Protein AF-A0A256HA65-F1 (afdb_monomer)

Nearest PDB structures (foldseek):
  5uxx-assembly1_A  TM=4.611E-01  e=2.204E-01  Bartonella quintana str. Toulouse
  1or7-assembly3_B  TM=5.344E-01  e=1.734E+00  Escherichia coli
  2lfw-assembly1_A  TM=3.732E-01  e=5.435E-01  Sphingomonas sp. Fr1
  5nr6-assembly1_A  TM=3.085E-01  e=5.796E-01  Dictyostelium discoideum
  2rn7-assembly1_A  TM=3.026E-01  e=1.850E+00  Shigella flexneri

Foldseek 3Di:
DDDDDDDDPDCPVVVVVVCVVCVVVVDDDDDDDPPPPPPLDDPVLVVLVVLCVVCQVVPVQRQDFLVRSCVVVVHDSVVSVVSPVVSVVSVVVVCCVPDDHPPPDDDDDDDDDDDDDDDPDDPDPDDDDRDHPDDPPPPDDDDDD

Sequence (145 aa):
DGRATLAVVDDRERLSAFGRRLAAAGATVESTGDDEPTPVLTETQRDLVRAAVEAGYYDTPRECTLTELAADRDIAKSTCSETLHRAEGQVLRRFVEKGPPFDADGPGSGSALRGPGSSIDGLDDGGDGDAARGSERTGVPVTDP

Structure (mmCIF, N/CA/C/O backbone):
data_AF-A0A256HA65-F1
#
_entry.id   AF-A0A256HA65-F1
#
loop_
_atom_site.group_PDB
_atom_site.id
_atom_site.type_symbol
_atom_site.label_atom_id
_atom_site.label_alt_id
_atom_site.label_comp_id
_atom_site.label_asym_id
_atom_site.label_entity_id
_atom_site.label_seq_id
_atom_site.pdbx_PDB_ins_code
_atom_site.Cartn_x
_atom_site.Cartn_y
_atom_site.Cartn_z
_atom_site.occupancy
_atom_site.B_iso_or_equiv
_atom_site.auth_seq_id
_atom_site.auth_comp_id
_atom_site.auth_asym_id
_atom_site.auth_atom_id
_atom_site.pdbx_PDB_model_num
ATOM 1 N N . ASP A 1 1 ? 30.097 -3.868 -36.374 1.00 52.91 1 ASP A N 1
ATOM 2 C CA . ASP A 1 1 ? 29.615 -3.919 -34.979 1.00 52.91 1 ASP A CA 1
ATOM 3 C C . ASP A 1 1 ? 29.185 -2.539 -34.517 1.00 52.91 1 ASP A C 1
ATOM 5 O O . ASP A 1 1 ? 30.010 -1.724 -34.124 1.00 52.91 1 ASP A O 1
ATOM 9 N N . GLY A 1 2 ? 27.900 -2.223 -34.691 1.00 78.06 2 GLY A N 1
ATOM 10 C CA . GLY A 1 2 ? 27.344 -0.913 -34.352 1.00 78.06 2 GLY A CA 1
ATOM 11 C C . GLY A 1 2 ? 26.686 -0.958 -32.981 1.00 78.06 2 GLY A C 1
ATOM 12 O O . GLY A 1 2 ? 25.657 -1.606 -32.825 1.00 78.06 2 GLY A O 1
ATOM 13 N N . ARG A 1 3 ? 27.269 -0.273 -31.996 1.00 74.12 3 ARG A N 1
ATOM 14 C CA . ARG A 1 3 ? 26.639 -0.027 -30.694 1.00 74.12 3 ARG A CA 1
ATOM 15 C C . A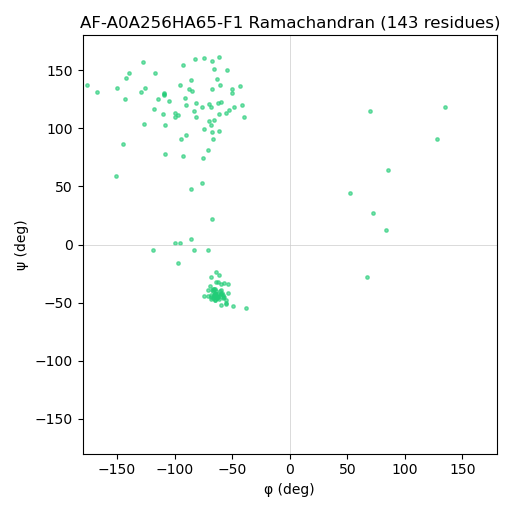RG A 1 3 ? 26.272 1.451 -30.621 1.00 74.12 3 ARG A C 1
ATOM 17 O O . ARG A 1 3 ? 27.120 2.302 -30.874 1.00 74.12 3 ARG A O 1
ATOM 24 N N . ALA A 1 4 ? 25.022 1.744 -30.282 1.00 72.81 4 ALA A N 1
ATOM 25 C CA . ALA A 1 4 ? 24.544 3.097 -30.035 1.00 72.81 4 ALA A CA 1
ATOM 26 C C . ALA A 1 4 ? 23.900 3.150 -28.647 1.00 72.81 4 ALA A C 1
ATOM 28 O O . ALA A 1 4 ? 23.120 2.266 -28.298 1.00 72.81 4 ALA A O 1
ATOM 29 N N . THR A 1 5 ? 24.231 4.181 -27.872 1.00 72.00 5 THR A N 1
ATOM 30 C CA . THR A 1 5 ? 23.637 4.449 -26.558 1.00 72.00 5 THR A CA 1
ATOM 31 C C . THR A 1 5 ? 22.742 5.673 -26.686 1.00 72.00 5 THR A C 1
ATOM 33 O O . THR A 1 5 ? 23.176 6.696 -27.214 1.00 72.00 5 THR A O 1
ATOM 36 N N . LEU A 1 6 ? 21.500 5.575 -26.218 1.00 69.69 6 LEU A N 1
ATOM 37 C CA . LEU A 1 6 ? 20.531 6.667 -26.243 1.00 69.69 6 LEU A CA 1
ATOM 38 C C . LEU A 1 6 ? 19.929 6.831 -24.847 1.00 69.69 6 LEU A C 1
ATOM 40 O O . LEU A 1 6 ? 19.477 5.851 -24.262 1.00 69.69 6 LEU A O 1
ATOM 44 N N . ALA A 1 7 ? 19.894 8.062 -24.340 1.00 66.94 7 ALA A N 1
ATOM 45 C CA . ALA A 1 7 ? 19.125 8.406 -23.151 1.00 66.94 7 ALA A CA 1
ATOM 46 C C . ALA A 1 7 ? 17.718 8.834 -23.585 1.00 66.94 7 ALA A C 1
ATOM 48 O O . ALA A 1 7 ? 17.570 9.779 -24.363 1.00 66.94 7 ALA A O 1
ATOM 49 N N . VAL A 1 8 ? 16.693 8.129 -23.109 1.00 65.38 8 VAL A N 1
ATOM 50 C CA . VAL A 1 8 ? 15.288 8.490 -23.324 1.00 65.38 8 VAL A CA 1
ATOM 51 C C . VAL A 1 8 ? 14.692 8.850 -21.975 1.00 65.38 8 VAL A C 1
ATOM 53 O O . VAL A 1 8 ? 14.775 8.062 -21.041 1.00 65.38 8 VAL A O 1
ATOM 56 N N . VAL A 1 9 ? 14.115 10.045 -21.878 1.00 65.50 9 VAL A N 1
ATOM 57 C CA . VAL A 1 9 ? 13.444 10.524 -20.669 1.00 65.50 9 VAL A CA 1
ATOM 58 C C . VAL A 1 9 ? 11.943 10.560 -20.944 1.00 65.50 9 VAL A C 1
ATOM 60 O O . VAL A 1 9 ? 11.510 11.084 -21.969 1.00 65.50 9 VAL A O 1
ATOM 63 N N . ASP A 1 10 ? 11.184 9.967 -20.025 1.00 59.50 10 ASP A N 1
ATOM 64 C CA . ASP A 1 10 ? 9.719 9.989 -19.878 1.00 59.50 10 ASP A CA 1
ATOM 65 C C . ASP A 1 10 ? 8.838 9.304 -20.932 1.00 59.50 10 ASP A C 1
ATOM 67 O O . ASP A 1 10 ? 7.756 8.820 -20.605 1.00 59.50 10 ASP A O 1
ATOM 71 N N . ASP A 1 11 ? 9.262 9.187 -22.186 1.00 77.44 11 ASP A N 1
ATOM 72 C CA . ASP A 1 11 ? 8.356 8.677 -23.219 1.00 77.44 11 ASP A CA 1
ATOM 73 C C . ASP A 1 11 ? 8.472 7.155 -23.412 1.00 77.44 11 ASP A C 1
ATOM 75 O O . ASP A 1 11 ? 9.083 6.652 -24.363 1.00 77.44 11 ASP A O 1
ATOM 79 N N . ARG A 1 12 ? 7.883 6.399 -22.475 1.00 73.00 12 ARG A N 1
ATOM 80 C CA . ARG A 1 12 ? 7.873 4.923 -22.495 1.00 73.00 12 ARG A CA 1
ATOM 81 C C . ARG A 1 12 ? 7.202 4.360 -23.749 1.00 73.00 12 ARG A C 1
ATOM 83 O O . ARG A 1 12 ? 7.619 3.310 -24.251 1.00 73.00 12 ARG A O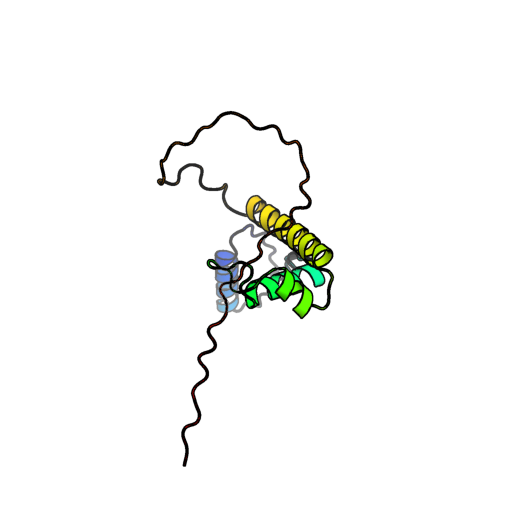 1
ATOM 90 N N . GLU A 1 13 ? 6.184 5.037 -24.273 1.00 75.25 13 GLU A N 1
ATOM 91 C CA . GLU A 1 13 ? 5.491 4.612 -25.488 1.00 75.25 13 GLU A CA 1
ATOM 92 C C . GLU A 1 13 ? 6.384 4.798 -26.718 1.00 75.25 13 GLU A C 1
ATOM 94 O O . GLU A 1 13 ? 6.535 3.874 -27.525 1.00 75.25 13 GLU A O 1
ATOM 99 N N . ARG A 1 14 ? 7.070 5.940 -26.815 1.00 79.06 14 ARG A N 1
ATOM 100 C CA . ARG A 1 14 ? 8.015 6.244 -27.894 1.00 79.06 14 ARG A CA 1
ATOM 101 C C . ARG A 1 14 ? 9.276 5.393 -27.815 1.00 79.06 14 ARG A C 1
ATOM 103 O O . ARG A 1 14 ? 9.745 4.943 -28.860 1.00 79.06 14 ARG A O 1
ATOM 110 N N . LEU A 1 15 ? 9.770 5.079 -26.615 1.00 82.88 15 LEU A N 1
ATOM 111 C CA . LEU A 1 15 ? 10.847 4.104 -26.409 1.00 82.88 15 LEU A CA 1
ATOM 112 C C . LEU A 1 15 ? 10.425 2.706 -26.882 1.00 82.88 15 LEU A C 1
ATOM 114 O O . LEU A 1 15 ? 11.162 2.049 -27.616 1.00 82.88 15 LEU A O 1
ATOM 118 N N . SER A 1 16 ? 9.211 2.275 -26.534 1.00 82.25 16 SER A N 1
ATOM 119 C CA . SER A 1 16 ? 8.672 0.979 -26.964 1.00 82.25 16 SER A CA 1
ATOM 120 C C . SER A 1 16 ? 8.473 0.918 -28.482 1.00 82.25 16 SER A C 1
ATOM 122 O O . SER A 1 16 ? 8.810 -0.078 -29.123 1.00 82.25 16 SER A O 1
ATOM 124 N N . ALA A 1 17 ? 7.952 1.988 -29.087 1.00 85.00 17 ALA A N 1
ATOM 125 C CA . ALA A 1 17 ? 7.795 2.100 -30.534 1.00 85.00 17 ALA A CA 1
ATOM 126 C C . ALA A 1 17 ? 9.150 2.101 -31.258 1.00 85.00 17 ALA A C 1
ATOM 128 O O . ALA A 1 17 ? 9.301 1.449 -32.293 1.00 85.00 17 ALA A O 1
ATOM 129 N N . PHE A 1 18 ? 10.147 2.783 -30.694 1.00 84.88 18 PHE A N 1
ATOM 130 C CA . PHE A 1 18 ? 11.512 2.792 -31.204 1.00 84.88 18 PHE A CA 1
ATOM 131 C C . PHE A 1 18 ? 12.152 1.399 -31.141 1.00 84.88 18 PHE A C 1
ATOM 133 O O . PHE A 1 18 ? 12.673 0.930 -32.153 1.00 84.88 18 PHE A O 1
ATOM 140 N N . GLY A 1 19 ? 12.021 0.690 -30.014 1.00 85.69 19 GLY A N 1
ATOM 141 C CA . GLY A 1 19 ? 12.486 -0.693 -29.869 1.00 85.69 19 GLY A CA 1
ATOM 142 C C . GLY A 1 19 ? 11.861 -1.637 -30.901 1.00 85.69 19 GLY A C 1
ATOM 143 O O . GLY A 1 19 ? 12.575 -2.381 -31.572 1.00 85.69 19 GLY A O 1
ATOM 144 N N . ARG A 1 20 ? 10.540 -1.542 -31.125 1.00 88.19 20 ARG A N 1
ATOM 145 C CA . ARG A 1 20 ? 9.850 -2.315 -32.178 1.00 88.19 20 ARG A CA 1
ATOM 146 C C . ARG A 1 20 ? 10.388 -2.009 -33.576 1.00 88.19 20 ARG A C 1
ATOM 148 O O . ARG A 1 20 ? 10.543 -2.920 -34.385 1.00 88.19 20 ARG A O 1
ATOM 155 N N . ARG A 1 21 ? 10.690 -0.740 -33.866 1.00 91.62 21 ARG A N 1
ATOM 156 C CA . ARG A 1 21 ? 11.237 -0.323 -35.164 1.00 91.62 21 ARG A CA 1
ATOM 157 C C . ARG A 1 21 ? 12.651 -0.857 -35.394 1.00 91.62 21 ARG A C 1
ATOM 159 O O . ARG A 1 21 ? 12.960 -1.263 -36.510 1.00 91.62 21 ARG A O 1
ATOM 166 N N . LEU A 1 22 ? 13.487 -0.880 -34.357 1.00 89.12 22 LEU A N 1
ATOM 167 C CA . LEU A 1 22 ? 14.827 -1.466 -34.418 1.00 89.12 22 LEU A CA 1
ATOM 168 C C . LEU A 1 22 ? 14.771 -2.983 -34.635 1.00 89.12 22 LEU A C 1
ATOM 170 O O . LEU A 1 22 ? 15.463 -3.493 -35.515 1.00 89.12 22 LEU A O 1
ATOM 174 N N . ALA A 1 23 ? 13.889 -3.682 -33.918 1.00 86.12 23 ALA A N 1
ATOM 175 C CA . ALA A 1 23 ? 13.668 -5.113 -34.120 1.00 86.12 23 ALA A CA 1
ATOM 176 C C . ALA A 1 23 ? 13.209 -5.427 -35.556 1.00 86.12 23 ALA A C 1
ATOM 178 O O . ALA A 1 23 ? 13.739 -6.333 -36.195 1.00 86.12 23 ALA A O 1
ATOM 179 N N . ALA A 1 24 ? 12.291 -4.625 -36.108 1.00 89.31 24 ALA A N 1
ATOM 180 C CA . ALA A 1 24 ? 11.836 -4.760 -37.494 1.00 89.31 24 ALA A CA 1
ATOM 181 C C . ALA A 1 24 ? 12.947 -4.510 -38.535 1.00 89.31 24 ALA A C 1
ATOM 183 O O . ALA A 1 24 ? 12.864 -5.016 -39.651 1.00 89.31 24 ALA A O 1
ATOM 184 N N . ALA A 1 25 ? 13.992 -3.760 -38.178 1.00 90.88 25 ALA A N 1
ATOM 185 C CA . ALA A 1 25 ? 15.170 -3.534 -39.015 1.00 90.88 25 ALA A CA 1
ATOM 186 C C . ALA A 1 25 ? 16.244 -4.634 -38.872 1.00 90.88 25 ALA A C 1
ATOM 188 O O . ALA A 1 25 ? 17.324 -4.508 -39.447 1.00 90.88 25 ALA A O 1
ATOM 189 N N . GLY A 1 26 ? 15.969 -5.702 -38.114 1.00 88.12 26 GLY A N 1
ATOM 190 C CA . GLY A 1 26 ? 16.896 -6.815 -37.893 1.00 88.12 26 GLY A CA 1
ATOM 191 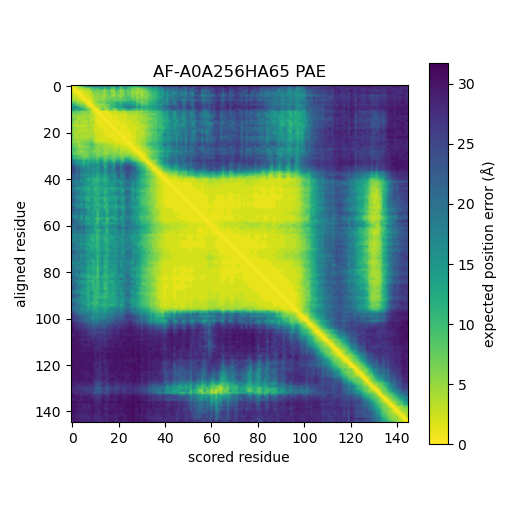C C . GLY A 1 26 ? 17.922 -6.570 -36.785 1.00 88.12 26 GLY A C 1
ATOM 192 O O . GLY A 1 26 ? 18.885 -7.326 -36.678 1.00 88.12 26 GLY A O 1
ATOM 193 N N . ALA A 1 27 ? 17.742 -5.530 -35.964 1.00 86.12 27 ALA A N 1
ATOM 194 C CA . ALA A 1 27 ? 18.594 -5.287 -34.808 1.00 86.12 27 ALA A CA 1
ATOM 195 C C . ALA A 1 27 ? 18.079 -6.045 -33.576 1.00 86.12 27 ALA A C 1
ATOM 197 O O . ALA A 1 27 ? 16.897 -5.976 -33.237 1.00 86.12 27 ALA A O 1
ATOM 198 N N . THR A 1 28 ? 18.978 -6.717 -32.859 1.00 78.19 28 THR A N 1
ATOM 199 C CA . THR A 1 28 ? 18.686 -7.244 -31.521 1.00 78.19 28 THR A CA 1
ATOM 200 C C . THR A 1 28 ? 18.714 -6.087 -30.531 1.00 78.19 28 THR A C 1
ATOM 202 O O . THR A 1 28 ? 19.739 -5.423 -30.378 1.00 78.19 28 THR A O 1
ATOM 205 N N . VAL A 1 29 ? 17.584 -5.827 -29.875 1.00 75.19 29 VAL A N 1
ATOM 206 C CA . VAL A 1 29 ? 17.466 -4.774 -28.864 1.00 75.19 29 VAL A CA 1
ATOM 207 C C . VAL A 1 29 ? 17.569 -5.415 -27.489 1.00 75.19 29 VAL A C 1
ATOM 209 O O . VAL A 1 29 ? 16.685 -6.162 -27.083 1.00 75.19 29 VAL A O 1
ATOM 212 N N . GLU A 1 30 ? 18.643 -5.102 -26.776 1.00 69.75 30 GLU A N 1
ATOM 213 C CA . GLU A 1 30 ? 18.783 -5.396 -25.354 1.00 69.75 30 GLU A CA 1
ATOM 214 C C . GLU A 1 30 ? 18.588 -4.086 -24.589 1.00 69.75 30 GLU A C 1
ATOM 216 O O . GLU A 1 30 ? 19.248 -3.085 -24.875 1.00 69.75 30 GLU A O 1
ATOM 221 N N . SER A 1 31 ? 17.634 -4.067 -23.661 1.00 66.19 31 SER A N 1
ATOM 222 C CA . SER A 1 31 ? 17.396 -2.914 -22.797 1.00 66.19 31 SER A CA 1
ATOM 223 C C . SER A 1 31 ? 18.055 -3.178 -21.453 1.00 66.19 31 SER A C 1
ATOM 225 O O . SER A 1 31 ? 17.610 -4.033 -20.695 1.00 66.19 31 SER A O 1
ATOM 227 N N . THR A 1 32 ? 19.129 -2.448 -21.177 1.00 64.38 32 THR A N 1
ATOM 228 C CA . THR A 1 32 ? 19.768 -2.373 -19.859 1.00 64.38 32 THR A CA 1
ATOM 229 C C . THR A 1 32 ? 19.461 -0.985 -19.310 1.00 64.38 32 THR A C 1
ATOM 231 O O . THR A 1 32 ? 20.244 -0.052 -19.457 1.00 64.38 32 THR A O 1
ATOM 234 N N . GLY A 1 33 ? 18.239 -0.799 -18.817 1.00 56.09 33 GLY A N 1
ATOM 235 C CA . GLY A 1 33 ? 17.885 0.393 -18.056 1.00 56.09 33 GLY A CA 1
ATOM 236 C C . GLY A 1 33 ? 18.027 0.093 -16.571 1.00 56.09 33 GLY A C 1
ATOM 237 O O . GLY A 1 33 ? 17.538 -0.943 -16.129 1.00 56.09 33 GLY A O 1
ATOM 238 N N . ASP A 1 34 ? 18.595 1.022 -15.803 1.00 50.97 34 ASP A N 1
ATOM 239 C CA . ASP A 1 34 ? 18.504 1.058 -14.330 1.00 50.97 34 ASP A CA 1
ATOM 240 C C . ASP A 1 34 ? 17.066 1.368 -13.840 1.00 50.97 34 ASP A C 1
ATOM 242 O O . ASP A 1 34 ? 16.848 1.834 -12.725 1.00 50.97 34 ASP A O 1
ATOM 246 N N . ASP A 1 35 ? 16.061 1.112 -14.678 1.00 54.91 35 ASP A N 1
ATOM 247 C CA . ASP A 1 35 ? 14.639 1.170 -14.357 1.00 54.91 35 ASP A CA 1
ATOM 248 C C . ASP A 1 35 ? 14.188 -0.172 -13.759 1.00 54.91 35 ASP A C 1
ATOM 250 O O . ASP A 1 35 ? 13.156 -0.726 -14.138 1.00 54.91 35 ASP A O 1
ATOM 254 N N . GLU A 1 36 ? 14.922 -0.713 -12.783 1.00 50.72 36 GLU A N 1
ATOM 255 C CA . GLU A 1 36 ? 14.175 -1.314 -11.683 1.00 50.72 36 GLU A CA 1
ATOM 256 C C . GLU A 1 36 ? 13.650 -0.121 -10.893 1.00 50.72 36 GLU A C 1
ATOM 258 O O . GLU A 1 36 ? 14.429 0.507 -10.169 1.00 50.72 36 GLU A O 1
ATOM 263 N N . PRO A 1 37 ? 12.373 0.287 -11.063 1.00 58.62 37 PRO A N 1
ATOM 264 C CA . PRO A 1 37 ? 11.834 1.335 -10.227 1.00 58.62 37 PRO A CA 1
ATOM 265 C C . PRO A 1 37 ? 12.040 0.862 -8.799 1.00 58.62 37 PRO A C 1
ATOM 267 O O . PRO A 1 37 ? 11.459 -0.148 -8.395 1.00 58.62 37 PRO A O 1
ATOM 270 N N . THR A 1 38 ? 12.901 1.568 -8.064 1.00 64.88 38 THR A N 1
ATOM 271 C CA . THR A 1 38 ? 13.122 1.297 -6.650 1.00 64.88 38 THR A CA 1
ATOM 272 C C . THR A 1 38 ? 11.737 1.193 -6.027 1.00 64.88 38 THR A C 1
ATOM 274 O O . THR A 1 38 ? 10.929 2.120 -6.192 1.00 64.88 38 THR A O 1
ATOM 277 N N . PRO A 1 39 ? 11.391 0.028 -5.458 1.00 71.44 39 PRO A N 1
ATOM 278 C CA . PRO A 1 39 ? 10.014 -0.247 -5.113 1.00 71.44 39 PRO A CA 1
ATOM 279 C C . PRO A 1 39 ? 9.543 0.819 -4.129 1.00 71.44 39 PRO A C 1
ATOM 281 O O . PRO A 1 39 ? 10.150 1.011 -3.081 1.00 71.44 39 PRO A O 1
ATOM 284 N N . VAL A 1 40 ? 8.473 1.533 -4.501 1.00 84.31 40 VAL A N 1
ATOM 285 C CA . VAL A 1 40 ? 7.938 2.665 -3.721 1.00 84.31 40 VAL A CA 1
ATOM 286 C C . VAL A 1 40 ? 7.584 2.230 -2.302 1.00 84.31 40 VAL A C 1
ATOM 288 O O . VAL A 1 40 ? 7.740 3.012 -1.376 1.00 84.31 40 VAL A O 1
ATOM 291 N N . LEU A 1 41 ? 7.138 0.979 -2.167 1.00 91.44 41 LEU A N 1
ATOM 292 C CA . LEU A 1 41 ? 6.739 0.333 -0.926 1.00 91.44 41 LEU A CA 1
ATOM 293 C C . LEU A 1 41 ? 7.640 -0.860 -0.624 1.00 91.44 41 LEU A C 1
ATOM 295 O O . LEU A 1 41 ? 8.019 -1.601 -1.544 1.00 91.44 41 LEU A O 1
ATOM 299 N N . THR A 1 42 ? 7.868 -1.110 0.667 1.00 93.12 42 THR A N 1
ATOM 300 C CA . THR A 1 42 ? 8.406 -2.397 1.127 1.00 93.12 42 THR A CA 1
ATOM 301 C C . THR A 1 42 ? 7.451 -3.537 0.767 1.00 93.12 42 THR A C 1
ATOM 303 O O . THR A 1 42 ? 6.272 -3.312 0.484 1.00 93.12 42 THR A O 1
ATOM 306 N N . GLU A 1 43 ? 7.946 -4.775 0.769 1.00 91.25 43 GLU A N 1
ATOM 307 C CA . GLU A 1 43 ? 7.121 -5.961 0.500 1.00 91.25 43 GLU A CA 1
ATOM 308 C C . GLU A 1 43 ? 5.917 -6.035 1.449 1.00 91.25 43 GLU A C 1
ATOM 310 O O . GLU A 1 43 ? 4.780 -6.050 0.992 1.00 91.25 43 GLU A O 1
ATOM 315 N N . THR A 1 44 ? 6.148 -5.897 2.757 1.00 90.88 44 THR A N 1
ATOM 316 C CA . THR A 1 44 ? 5.086 -5.894 3.774 1.00 90.88 44 THR A CA 1
ATOM 317 C C . THR A 1 44 ? 4.042 -4.797 3.550 1.00 90.88 44 THR A C 1
ATOM 319 O O . THR A 1 44 ? 2.845 -5.044 3.667 1.00 90.88 44 THR A O 1
ATOM 322 N N . GLN A 1 45 ? 4.472 -3.577 3.212 1.00 95.38 45 GLN A N 1
ATOM 323 C CA . GLN A 1 45 ? 3.555 -2.469 2.926 1.00 95.38 45 GLN A CA 1
ATOM 324 C C . GLN A 1 45 ? 2.735 -2.729 1.664 1.00 95.38 45 GLN A C 1
ATOM 326 O O . GLN A 1 45 ? 1.532 -2.483 1.646 1.00 95.38 45 GLN A O 1
ATOM 331 N N . ARG A 1 46 ? 3.377 -3.237 0.608 1.00 95.25 46 ARG A N 1
ATOM 332 C CA . ARG A 1 46 ? 2.714 -3.578 -0.651 1.00 95.25 46 ARG A CA 1
ATOM 333 C C . ARG A 1 46 ? 1.672 -4.667 -0.447 1.00 95.25 46 ARG A C 1
ATOM 335 O O . ARG A 1 46 ? 0.568 -4.536 -0.965 1.00 95.25 46 ARG A O 1
ATOM 342 N N . ASP A 1 47 ? 2.015 -5.707 0.300 1.00 95.75 47 ASP A N 1
ATOM 343 C CA . ASP A 1 47 ? 1.115 -6.824 0.564 1.00 95.75 47 ASP A CA 1
ATOM 344 C C . ASP A 1 47 ? -0.093 -6.385 1.392 1.00 95.75 47 ASP A C 1
ATOM 346 O O . ASP A 1 47 ? -1.213 -6.815 1.110 1.00 95.75 47 ASP A O 1
ATOM 350 N N . LEU A 1 48 ? 0.103 -5.481 2.359 1.00 96.94 48 LEU A N 1
ATOM 351 C CA . LEU A 1 48 ? -0.995 -4.915 3.141 1.00 96.94 48 LEU A CA 1
ATOM 352 C C . LEU A 1 48 ? -1.867 -3.948 2.327 1.00 96.94 48 LEU A C 1
ATOM 354 O O . LEU A 1 48 ? -3.086 -3.982 2.441 1.00 96.94 48 LEU A O 1
ATOM 358 N N . VAL A 1 49 ? -1.288 -3.112 1.464 1.00 97.06 49 VAL A N 1
ATOM 359 C CA . VAL A 1 49 ? -2.084 -2.256 0.566 1.00 97.06 49 VAL A CA 1
ATOM 360 C C . VAL A 1 49 ? -2.879 -3.106 -0.423 1.00 97.06 49 VAL A C 1
ATOM 362 O O . VAL A 1 49 ? -4.060 -2.848 -0.639 1.00 97.06 49 VAL A O 1
ATOM 365 N N . ARG A 1 50 ? -2.268 -4.153 -0.992 1.00 97.06 50 ARG A N 1
ATOM 366 C CA . ARG A 1 50 ? -2.966 -5.107 -1.864 1.00 97.06 50 ARG A CA 1
ATOM 367 C C . ARG A 1 50 ? -4.141 -5.751 -1.131 1.00 97.06 50 ARG A C 1
ATOM 369 O O . ARG A 1 50 ? -5.235 -5.767 -1.676 1.00 97.06 50 ARG A O 1
ATOM 376 N N . ALA A 1 51 ? -3.921 -6.198 0.105 1.00 97.50 51 ALA A N 1
ATOM 377 C CA . ALA A 1 51 ? -4.969 -6.710 0.985 1.00 97.50 51 ALA A CA 1
ATOM 378 C C . ALA A 1 51 ? -6.175 -5.783 1.070 1.00 97.50 51 ALA A C 1
ATOM 380 O O . ALA A 1 51 ? -7.310 -6.201 0.881 1.00 97.50 51 ALA A O 1
ATOM 381 N N . ALA A 1 52 ? -5.890 -4.524 1.392 1.00 97.00 52 ALA A N 1
ATOM 382 C CA . ALA A 1 52 ? -6.883 -3.508 1.654 1.00 97.00 52 ALA A CA 1
ATOM 383 C C . ALA A 1 52 ? -7.694 -3.214 0.389 1.00 97.00 52 ALA A C 1
ATOM 385 O O . ALA A 1 52 ? -8.913 -3.107 0.454 1.00 97.00 52 ALA A O 1
ATOM 386 N N . VAL A 1 53 ? -7.033 -3.138 -0.769 1.00 97.38 53 VAL A N 1
ATOM 387 C CA . VAL A 1 53 ? -7.703 -2.975 -2.065 1.00 97.38 53 VAL A CA 1
ATOM 388 C C . VAL A 1 53 ? -8.567 -4.192 -2.399 1.00 97.38 53 VAL A C 1
ATOM 390 O O . VAL A 1 53 ? -9.724 -4.024 -2.755 1.00 97.38 53 VAL A O 1
ATOM 393 N N . GLU A 1 54 ? -8.041 -5.410 -2.262 1.00 96.88 54 GLU A N 1
ATOM 394 C CA . GLU A 1 54 ? -8.780 -6.647 -2.565 1.00 96.88 54 GLU A CA 1
ATOM 395 C C . GLU A 1 54 ? -9.991 -6.859 -1.648 1.00 96.88 54 GLU A C 1
ATOM 397 O O . GLU A 1 54 ? -10.995 -7.414 -2.084 1.00 96.88 54 GLU A O 1
ATOM 402 N N . ALA A 1 55 ? -9.904 -6.411 -0.395 1.00 96.19 55 ALA A N 1
ATOM 403 C CA . ALA A 1 55 ? -11.002 -6.453 0.564 1.00 96.19 55 ALA A CA 1
ATOM 404 C C . ALA A 1 55 ? -11.983 -5.271 0.423 1.00 96.19 55 ALA A C 1
ATOM 406 O O . ALA A 1 55 ? -12.969 -5.215 1.149 1.00 96.19 55 ALA A O 1
ATOM 407 N N . GLY A 1 56 ? -11.706 -4.299 -0.451 1.00 96.75 56 GLY A N 1
ATOM 408 C CA . GLY A 1 56 ? -12.553 -3.120 -0.640 1.00 96.75 56 GLY A CA 1
ATOM 409 C C . GLY A 1 56 ? -12.512 -2.107 0.511 1.00 96.75 56 GLY A C 1
ATOM 410 O O . GLY A 1 56 ? -13.461 -1.353 0.736 1.00 96.75 56 GLY A O 1
ATOM 411 N N . TYR A 1 57 ? -11.401 -2.047 1.253 1.00 96.56 57 TYR A N 1
ATOM 412 C CA . TYR A 1 57 ? -11.163 -1.044 2.304 1.00 96.56 57 TYR A CA 1
ATOM 413 C C . TYR A 1 57 ? -11.130 0.394 1.754 1.00 96.56 57 TYR A C 1
ATOM 415 O O . TYR A 1 57 ? -11.545 1.340 2.426 1.00 96.56 57 TYR A O 1
ATOM 423 N N . TYR A 1 58 ? -10.652 0.565 0.519 1.00 95.75 58 TYR A N 1
ATOM 424 C CA . TYR A 1 58 ? -10.584 1.863 -0.164 1.00 95.75 58 TYR A CA 1
ATOM 425 C C . TYR A 1 58 ? -11.786 2.147 -1.072 1.00 95.75 58 TYR A C 1
ATOM 427 O O . TYR A 1 58 ? -11.832 3.202 -1.710 1.00 95.75 58 TYR A O 1
ATOM 435 N N . ASP A 1 59 ? -12.759 1.239 -1.130 1.00 95.12 59 ASP A N 1
ATOM 436 C CA . ASP A 1 59 ? -13.916 1.394 -2.000 1.00 95.12 59 ASP A CA 1
ATOM 437 C C . ASP A 1 59 ? -14.895 2.439 -1.462 1.00 95.12 59 ASP A C 1
ATOM 439 O O . ASP A 1 59 ? -14.894 2.831 -0.290 1.00 95.12 59 ASP A O 1
ATOM 443 N N . THR A 1 60 ? -15.745 2.940 -2.357 1.00 94.69 60 THR A N 1
ATOM 444 C CA . THR A 1 60 ? -16.838 3.847 -2.007 1.00 94.69 60 THR A CA 1
ATOM 445 C C . THR A 1 60 ? -18.141 3.277 -2.556 1.00 94.69 60 THR A C 1
ATOM 447 O O . THR A 1 60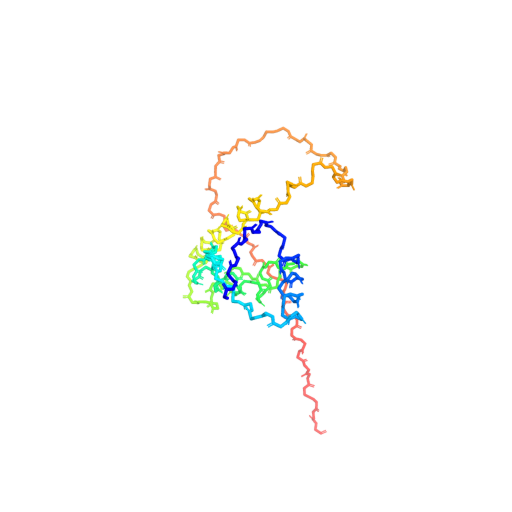 ? -18.403 3.405 -3.754 1.00 94.69 60 THR A O 1
ATOM 450 N N . PRO A 1 61 ? -18.993 2.676 -1.705 1.00 93.19 61 PRO A N 1
ATOM 451 C CA . PRO A 1 61 ? -18.835 2.467 -0.253 1.00 93.19 61 PRO A CA 1
ATOM 452 C C . PRO A 1 61 ? -17.711 1.489 0.125 1.00 93.19 61 PRO A C 1
ATOM 454 O O . PRO A 1 61 ? -17.378 0.629 -0.676 1.00 93.19 61 PRO A O 1
ATOM 457 N N . ARG A 1 62 ? -17.201 1.568 1.362 1.00 93.38 62 ARG A N 1
ATOM 458 C CA . ARG A 1 62 ? -16.242 0.576 1.874 1.00 93.38 62 ARG A CA 1
ATOM 459 C C . ARG A 1 62 ? -16.912 -0.784 2.041 1.00 93.38 62 ARG A C 1
ATOM 461 O O . ARG A 1 62 ? -17.990 -0.861 2.640 1.00 93.38 62 ARG A O 1
ATOM 468 N N . GLU A 1 63 ? -16.252 -1.833 1.569 1.00 94.75 63 GLU A N 1
ATOM 469 C CA . GLU A 1 63 ? -16.696 -3.226 1.719 1.00 94.75 63 GLU A CA 1
ATOM 470 C C . GLU A 1 63 ? -16.025 -3.935 2.905 1.00 94.75 63 GLU A C 1
ATOM 472 O O . GLU A 1 63 ? -16.539 -4.941 3.387 1.00 94.75 63 GLU A O 1
ATOM 477 N N . CYS A 1 64 ? -14.930 -3.371 3.426 1.00 95.62 64 CYS A N 1
ATOM 478 C CA . CYS A 1 64 ? -14.188 -3.889 4.574 1.00 95.62 64 CYS A CA 1
ATOM 479 C C . CYS A 1 64 ? -13.739 -2.761 5.507 1.00 95.62 64 CYS A C 1
ATOM 481 O O . CYS A 1 64 ? -13.448 -1.639 5.080 1.00 95.62 64 CYS A O 1
ATOM 483 N N . THR A 1 65 ? -13.683 -3.081 6.795 1.00 96.25 65 THR A N 1
ATOM 484 C CA . THR A 1 65 ? -13.141 -2.232 7.853 1.00 96.25 65 THR A CA 1
ATOM 485 C C . THR A 1 65 ? -11.659 -2.526 8.096 1.00 96.25 65 THR A C 1
ATOM 487 O O . THR A 1 65 ? -11.174 -3.638 7.932 1.00 96.25 65 THR A O 1
ATOM 490 N N . LEU A 1 66 ? -10.917 -1.550 8.600 1.00 95.00 66 LEU A N 1
ATOM 491 C CA . LEU A 1 66 ? -9.570 -1.684 9.144 1.00 95.00 66 LEU A CA 1
ATOM 492 C C . LEU A 1 66 ? -9.485 -2.760 10.231 1.00 95.00 66 LEU A C 1
ATOM 494 O O . LEU A 1 66 ? -8.453 -3.411 10.367 1.00 95.00 66 LEU A O 1
ATOM 498 N N . THR A 1 67 ? -10.544 -2.932 11.029 1.00 96.12 67 THR A N 1
ATOM 499 C CA . THR A 1 67 ? -10.597 -3.974 12.063 1.00 96.12 67 THR A CA 1
ATOM 500 C C . THR A 1 67 ? -10.660 -5.368 11.435 1.00 96.12 67 THR A C 1
ATOM 502 O O . THR A 1 67 ? -9.897 -6.239 11.844 1.00 96.12 67 THR A O 1
ATOM 505 N N . GLU A 1 68 ? -11.531 -5.569 10.443 1.00 95.62 68 GLU A N 1
ATOM 506 C CA . GLU A 1 68 ? -11.634 -6.827 9.688 1.00 95.62 68 GLU A CA 1
ATOM 507 C C . GLU A 1 68 ? -10.335 -7.108 8.931 1.00 95.62 68 GLU A C 1
ATOM 509 O O . GLU A 1 68 ? -9.763 -8.183 9.072 1.00 95.62 68 GLU A O 1
ATOM 514 N N . LEU A 1 69 ? -9.783 -6.103 8.249 1.00 97.06 69 LEU A N 1
ATOM 515 C CA . LEU A 1 69 ? -8.506 -6.212 7.553 1.00 97.06 69 LEU A CA 1
ATOM 516 C C . LEU A 1 69 ? -7.349 -6.595 8.491 1.00 97.06 69 LEU A C 1
ATOM 518 O O . LEU A 1 69 ? -6.495 -7.403 8.129 1.00 97.06 69 LEU A O 1
ATOM 522 N N . ALA A 1 70 ? -7.291 -6.009 9.690 1.00 96.19 70 ALA A N 1
ATOM 523 C CA . ALA A 1 70 ? -6.268 -6.335 10.681 1.00 96.19 70 ALA A CA 1
ATOM 524 C C . ALA A 1 70 ? -6.419 -7.772 11.205 1.00 96.19 70 ALA A C 1
ATOM 526 O O . ALA A 1 70 ? -5.416 -8.472 11.354 1.00 96.19 70 ALA A O 1
ATOM 527 N N . ALA A 1 71 ? -7.658 -8.221 11.431 1.00 95.25 71 ALA A N 1
ATOM 528 C CA . ALA A 1 71 ? -7.955 -9.591 11.837 1.00 95.25 71 ALA A CA 1
ATOM 529 C C . ALA A 1 71 ? -7.576 -10.604 10.744 1.00 95.25 71 ALA A C 1
ATOM 531 O O . ALA A 1 71 ? -6.905 -11.590 11.040 1.00 95.25 71 ALA A O 1
ATOM 532 N N . ASP A 1 72 ? -7.908 -10.325 9.481 1.00 95.50 72 ASP A N 1
ATOM 533 C CA . ASP A 1 72 ? -7.571 -11.175 8.330 1.00 95.50 72 ASP A CA 1
ATOM 534 C C . ASP A 1 72 ? -6.058 -11.334 8.126 1.00 95.50 72 ASP A C 1
ATOM 536 O O . ASP A 1 72 ? -5.594 -12.314 7.540 1.00 95.50 72 ASP A O 1
ATOM 540 N N . ARG A 1 73 ? -5.277 -10.352 8.586 1.00 95.38 73 ARG A N 1
ATOM 541 C CA . ARG A 1 73 ? -3.812 -10.332 8.483 1.00 95.38 73 ARG A CA 1
ATOM 542 C C . ARG A 1 73 ? -3.103 -10.753 9.764 1.00 95.38 73 ARG A C 1
ATOM 544 O O . ARG A 1 73 ? -1.876 -10.760 9.766 1.00 95.38 73 ARG A O 1
ATOM 551 N N . ASP A 1 74 ? -3.851 -11.104 10.809 1.00 95.62 74 ASP A N 1
ATOM 552 C CA . ASP A 1 74 ? -3.335 -11.478 12.130 1.00 95.62 74 ASP A CA 1
ATOM 553 C C . ASP A 1 74 ? -2.356 -10.434 12.710 1.00 95.62 74 ASP A C 1
ATOM 555 O O . ASP A 1 74 ? -1.276 -10.743 13.215 1.00 95.62 74 ASP A O 1
ATOM 559 N N . ILE A 1 75 ? -2.720 -9.152 12.600 1.00 96.12 75 ILE A N 1
ATOM 560 C CA . ILE A 1 75 ? -1.945 -8.028 13.142 1.00 96.12 75 ILE A CA 1
ATOM 561 C C . ILE A 1 75 ? -2.817 -7.125 14.010 1.00 96.12 75 ILE A C 1
ATOM 563 O O . ILE A 1 75 ? -4.036 -7.052 13.867 1.00 96.12 75 ILE A O 1
ATOM 567 N N . ALA A 1 76 ? -2.184 -6.373 14.911 1.00 96.88 76 ALA A N 1
ATOM 568 C CA . ALA A 1 76 ? -2.897 -5.370 15.689 1.00 96.88 76 ALA A CA 1
ATOM 569 C C . ALA A 1 76 ? -3.479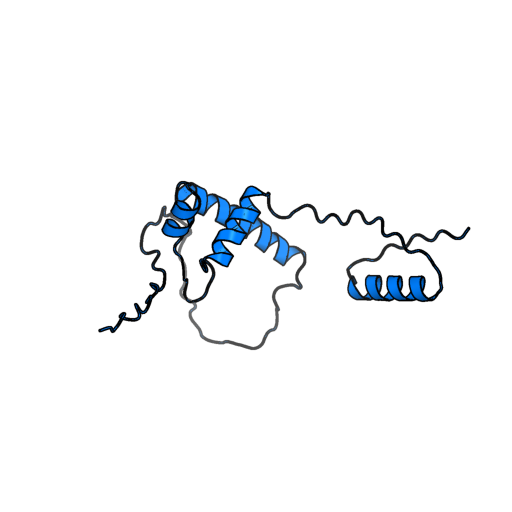 -4.279 14.773 1.00 96.88 76 ALA A C 1
ATOM 571 O O . ALA A 1 76 ? -2.828 -3.829 13.826 1.00 96.88 76 ALA A O 1
ATOM 572 N N . LYS A 1 77 ? -4.679 -3.786 15.106 1.00 95.19 77 LYS A N 1
ATOM 573 C CA . LYS A 1 77 ? -5.337 -2.691 14.372 1.00 95.19 77 LYS A CA 1
ATOM 574 C C . LYS A 1 77 ? -4.443 -1.452 14.247 1.00 95.19 77 LYS A C 1
ATOM 576 O O . LYS A 1 77 ? -4.365 -0.868 13.171 1.00 95.19 77 LYS A O 1
ATOM 581 N N . SER A 1 78 ? -3.738 -1.079 15.317 1.00 95.56 78 SER A N 1
ATOM 582 C CA . SER A 1 78 ? -2.792 0.045 15.315 1.00 95.56 78 SER A CA 1
ATOM 583 C C . SER A 1 78 ? -1.629 -0.180 14.345 1.00 95.56 78 SER A C 1
ATOM 585 O O . SER A 1 78 ? -1.290 0.718 13.580 1.00 95.56 78 SER A O 1
ATOM 587 N N . THR A 1 79 ? -1.070 -1.393 14.303 1.00 96.00 79 THR A N 1
ATOM 588 C CA . THR A 1 79 ? -0.023 -1.777 13.343 1.00 96.00 79 THR A CA 1
ATOM 589 C C . THR A 1 79 ? -0.530 -1.736 11.904 1.00 96.00 79 THR A C 1
ATOM 591 O O . THR A 1 79 ? 0.171 -1.226 11.029 1.00 96.00 79 THR A O 1
ATOM 594 N N . CYS A 1 80 ? -1.746 -2.231 11.656 1.00 95.50 80 CYS A N 1
ATOM 595 C CA . CYS A 1 80 ? -2.394 -2.162 10.347 1.00 95.50 80 CYS A CA 1
ATOM 596 C C . CYS A 1 80 ? -2.555 -0.701 9.895 1.00 95.50 80 CYS A C 1
ATOM 598 O O . CYS A 1 80 ? -2.063 -0.322 8.832 1.00 95.50 80 CYS A O 1
ATOM 600 N N . SER A 1 81 ? -3.137 0.137 10.761 1.00 96.44 81 SER A N 1
ATOM 601 C CA . SER A 1 81 ? -3.338 1.571 10.530 1.00 96.44 81 SER A CA 1
ATOM 602 C C . SER A 1 81 ? -2.036 2.292 10.195 1.00 96.44 81 SER A C 1
ATOM 604 O O . SER A 1 81 ? -1.947 3.008 9.202 1.00 96.44 81 SER A O 1
ATOM 606 N N . GLU A 1 82 ? -1.007 2.104 11.021 1.00 97.00 82 GLU A N 1
ATOM 607 C CA . GLU A 1 82 ? 0.273 2.790 10.862 1.00 97.00 82 GLU A CA 1
ATOM 608 C C . GLU A 1 82 ? 0.999 2.339 9.585 1.00 97.00 82 GLU A C 1
ATOM 610 O O . GLU A 1 82 ? 1.609 3.148 8.881 1.00 97.00 82 GLU A O 1
ATOM 615 N N . THR A 1 83 ? 0.916 1.047 9.255 1.00 96.31 83 THR A N 1
ATOM 616 C CA . THR A 1 83 ? 1.542 0.487 8.052 1.00 96.31 83 THR A CA 1
ATOM 617 C C . THR A 1 83 ? 0.864 0.999 6.785 1.00 96.31 83 THR A C 1
ATOM 619 O O . THR A 1 83 ? 1.571 1.432 5.871 1.00 96.31 83 THR A O 1
ATOM 622 N N . LEU A 1 84 ? -0.474 1.016 6.746 1.00 96.88 84 LEU A N 1
ATOM 623 C CA . LEU A 1 84 ? -1.229 1.602 5.637 1.00 96.88 84 LEU A CA 1
ATOM 624 C C . LEU A 1 84 ? -0.931 3.092 5.494 1.00 96.88 84 LEU A C 1
ATOM 626 O O . LEU A 1 84 ? -0.563 3.523 4.408 1.00 96.88 84 LEU A O 1
ATOM 630 N N . HIS A 1 85 ? -0.954 3.859 6.586 1.00 96.25 85 HIS A N 1
ATOM 631 C CA . HIS A 1 85 ? -0.678 5.294 6.536 1.00 96.25 85 HIS A CA 1
ATOM 632 C C . HIS A 1 85 ? 0.723 5.611 5.981 1.00 96.25 85 HIS A C 1
ATOM 634 O O . HIS A 1 85 ? 0.897 6.499 5.142 1.00 96.25 85 HIS A O 1
ATOM 640 N N . ARG A 1 86 ? 1.746 4.849 6.398 1.00 95.50 86 ARG A N 1
ATOM 641 C CA . ARG A 1 86 ? 3.104 4.976 5.843 1.00 95.50 86 ARG A CA 1
ATOM 642 C C . ARG A 1 86 ? 3.142 4.646 4.352 1.00 95.50 86 ARG A C 1
ATOM 644 O O . ARG A 1 86 ? 3.794 5.366 3.595 1.00 95.50 86 ARG A O 1
ATOM 651 N N . ALA A 1 87 ? 2.476 3.568 3.945 1.00 95.88 87 ALA A N 1
ATOM 652 C CA . ALA A 1 87 ? 2.432 3.142 2.553 1.00 95.88 87 ALA A CA 1
ATOM 653 C C . ALA A 1 87 ? 1.707 4.175 1.673 1.00 95.88 87 ALA A C 1
ATOM 655 O O . ALA A 1 87 ? 2.242 4.612 0.655 1.00 95.88 87 ALA A O 1
ATOM 656 N N . GLU A 1 88 ? 0.539 4.646 2.105 1.00 96.25 88 GLU A N 1
ATOM 657 C CA . GLU A 1 88 ? -0.229 5.710 1.456 1.00 96.25 88 GLU A CA 1
ATOM 658 C C . GLU A 1 88 ? 0.613 6.975 1.285 1.00 96.25 88 GLU A C 1
ATOM 660 O O . GLU A 1 88 ? 0.698 7.514 0.185 1.00 96.25 88 GLU A O 1
ATOM 665 N N . GLY A 1 89 ? 1.314 7.416 2.335 1.00 94.62 89 GLY A N 1
ATOM 666 C CA . GLY A 1 89 ? 2.182 8.591 2.266 1.00 94.62 89 GLY A CA 1
ATOM 667 C C . GLY A 1 89 ? 3.303 8.459 1.228 1.00 94.62 89 GLY A C 1
ATOM 668 O O . GLY A 1 89 ? 3.613 9.423 0.523 1.00 94.62 89 GLY A O 1
ATOM 669 N N . GLN A 1 90 ? 3.895 7.268 1.098 1.00 93.44 90 GLN A N 1
ATOM 670 C CA . GLN A 1 90 ? 4.907 6.986 0.075 1.00 93.44 90 GLN A CA 1
ATOM 671 C C . GLN A 1 90 ? 4.306 6.987 -1.336 1.00 93.44 90 GLN A C 1
ATOM 673 O O . GLN A 1 90 ? 4.882 7.591 -2.242 1.00 93.44 90 GLN A O 1
ATOM 678 N N . VAL A 1 91 ? 3.132 6.377 -1.521 1.00 92.19 91 VAL A N 1
ATOM 679 C CA . VAL A 1 91 ? 2.431 6.338 -2.814 1.00 92.19 91 VAL A CA 1
ATOM 680 C C . VAL A 1 91 ? 1.983 7.731 -3.247 1.00 92.19 91 VAL A C 1
ATOM 682 O O . VAL A 1 91 ? 2.219 8.111 -4.392 1.00 92.19 91 VAL A O 1
ATOM 685 N N . LEU A 1 92 ? 1.394 8.515 -2.343 1.00 90.81 92 LEU A N 1
ATOM 686 C CA . LEU A 1 92 ? 0.884 9.857 -2.629 1.00 90.81 92 LEU A CA 1
ATOM 687 C C . LEU A 1 92 ? 2.010 10.832 -2.969 1.00 90.81 92 LEU A C 1
ATOM 689 O O . LEU A 1 92 ? 1.927 11.526 -3.979 1.00 90.81 92 LEU A O 1
ATOM 693 N N . ARG A 1 93 ? 3.104 10.844 -2.195 1.00 89.94 93 ARG A N 1
ATOM 694 C CA . ARG A 1 93 ? 4.307 11.621 -2.549 1.00 89.94 93 ARG A CA 1
ATOM 695 C C . ARG A 1 93 ? 4.842 11.181 -3.909 1.00 89.94 93 ARG A C 1
ATOM 697 O O . ARG A 1 93 ? 5.083 11.998 -4.791 1.00 89.94 93 ARG A O 1
ATOM 704 N N . ARG A 1 94 ? 4.888 9.858 -4.066 1.00 86.38 94 ARG A N 1
ATOM 705 C CA . ARG A 1 94 ? 5.140 9.089 -5.278 1.00 86.38 94 ARG A CA 1
ATOM 706 C C . ARG A 1 94 ? 4.502 9.678 -6.536 1.00 86.38 94 ARG A C 1
ATOM 708 O O . ARG A 1 94 ? 5.123 9.861 -7.590 1.00 86.38 94 ARG A O 1
ATOM 715 N N . PHE A 1 95 ? 3.201 9.861 -6.388 1.00 85.19 95 PHE A N 1
ATOM 716 C CA . PHE A 1 95 ? 2.270 10.312 -7.397 1.00 85.19 95 PHE A CA 1
ATOM 717 C C . PHE A 1 95 ? 2.417 11.810 -7.659 1.00 85.19 95 PHE A C 1
ATOM 719 O O . PHE A 1 95 ? 2.505 12.194 -8.815 1.00 85.19 95 PHE A O 1
ATOM 726 N N . VAL A 1 96 ? 2.544 12.643 -6.623 1.00 86.94 96 VAL A N 1
ATOM 727 C CA . VAL A 1 96 ? 2.729 14.099 -6.773 1.00 86.94 96 VAL A CA 1
ATOM 728 C C . VAL A 1 96 ? 4.055 14.450 -7.450 1.00 86.94 96 VAL A C 1
ATOM 730 O O . VAL A 1 96 ? 4.099 15.359 -8.267 1.00 86.94 96 VAL A O 1
ATOM 733 N N . GLU A 1 97 ? 5.132 13.725 -7.148 1.00 82.06 97 GLU A N 1
ATOM 734 C CA . GLU A 1 97 ? 6.450 13.974 -7.747 1.00 82.06 97 GLU A CA 1
ATOM 735 C C . GLU A 1 97 ? 6.510 13.646 -9.244 1.00 82.06 97 GLU A C 1
ATOM 737 O O . GLU A 1 97 ? 7.334 14.217 -9.956 1.00 82.06 97 GLU A O 1
ATOM 742 N N . LYS A 1 98 ? 5.688 12.701 -9.723 1.00 73.62 98 LYS A N 1
ATOM 743 C CA . LYS A 1 98 ? 5.726 12.230 -11.122 1.00 73.62 98 LYS A CA 1
ATOM 744 C C . LYS A 1 98 ? 4.445 12.465 -11.915 1.00 73.62 98 LYS A C 1
ATOM 746 O O . LYS A 1 98 ? 4.404 12.144 -13.098 1.00 73.62 98 LYS A O 1
ATOM 751 N N . GLY A 1 99 ? 3.399 12.964 -11.277 1.00 62.16 99 GLY A N 1
ATOM 752 C CA . GLY A 1 99 ? 2.183 13.396 -11.942 1.00 62.16 99 GLY A CA 1
ATOM 753 C C . GLY A 1 99 ? 2.348 14.812 -12.495 1.00 62.16 99 GLY A C 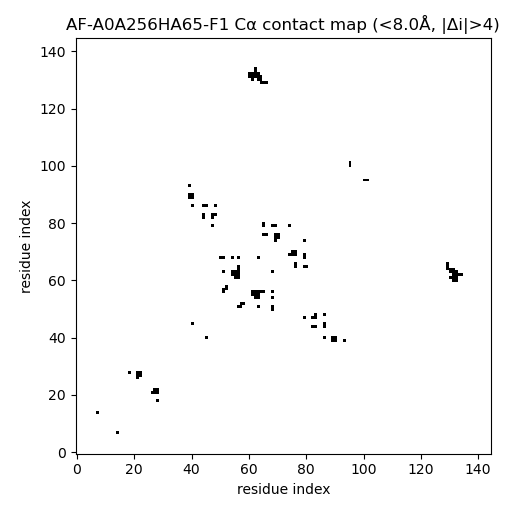1
ATOM 754 O O . GLY A 1 99 ? 3.208 15.562 -12.022 1.00 62.16 99 GLY A O 1
ATOM 755 N N . PRO A 1 100 ? 1.526 15.219 -13.476 1.00 56.94 100 PRO A N 1
ATOM 756 C CA . PRO A 1 100 ? 1.346 16.642 -13.738 1.00 56.94 100 PRO A CA 1
ATOM 757 C C . PRO A 1 100 ? 0.921 17.340 -12.429 1.00 56.94 100 PRO A C 1
ATOM 759 O O . PRO A 1 100 ? 0.284 16.697 -11.586 1.00 56.94 100 PRO A O 1
ATOM 762 N N . PRO A 1 101 ? 1.265 18.626 -12.217 1.00 57.09 101 PRO A N 1
ATOM 763 C CA . PRO A 1 101 ? 0.719 19.372 -11.087 1.00 57.09 101 PRO A CA 1
ATOM 764 C C . PRO A 1 101 ? -0.802 19.200 -11.094 1.00 57.09 101 PRO A C 1
ATOM 766 O O . PRO A 1 101 ? -1.402 19.342 -12.159 1.00 57.09 101 PRO A O 1
ATOM 769 N N . PHE A 1 102 ? -1.392 18.843 -9.941 1.00 56.84 102 PHE A N 1
ATOM 770 C CA . PHE A 1 102 ? -2.848 18.744 -9.780 1.00 56.84 102 PHE A CA 1
ATOM 771 C C . PHE A 1 102 ? -3.485 19.935 -10.495 1.00 56.84 102 PHE A C 1
ATOM 773 O O . PHE A 1 102 ? -3.118 21.068 -10.182 1.00 56.84 102 PHE A O 1
ATOM 780 N N . ASP A 1 103 ? -4.331 19.661 -11.492 1.00 54.19 103 ASP A N 1
ATOM 781 C CA . ASP A 1 103 ? -4.805 20.636 -12.475 1.00 54.19 103 ASP A CA 1
ATOM 782 C C . ASP A 1 103 ? -5.099 21.996 -11.825 1.00 54.19 103 ASP A C 1
ATOM 784 O O . ASP A 1 103 ? -6.062 22.145 -11.075 1.00 54.19 103 ASP A O 1
ATOM 788 N N . ALA A 1 104 ? -4.267 23.004 -12.109 1.00 52.22 104 ALA A N 1
ATOM 789 C CA . ALA A 1 104 ? -4.488 24.358 -11.602 1.00 52.22 104 ALA A CA 1
ATOM 790 C C . ALA A 1 104 ? -5.684 25.059 -12.283 1.00 52.22 104 ALA A C 1
ATOM 792 O O . ALA A 1 104 ? -6.040 26.151 -11.863 1.00 52.22 104 ALA A O 1
ATOM 793 N N . ASP A 1 105 ? -6.316 24.439 -13.290 1.00 52.16 105 ASP A N 1
ATOM 794 C CA . ASP A 1 105 ? -7.462 24.987 -14.033 1.00 52.16 105 ASP A CA 1
ATOM 795 C C . ASP A 1 105 ? -8.397 23.882 -14.589 1.00 52.16 105 ASP A C 1
ATOM 797 O O . ASP A 1 105 ? -8.637 23.771 -15.792 1.00 52.16 105 ASP A O 1
ATOM 801 N N . GLY A 1 106 ? -8.959 23.039 -13.717 1.00 41.59 106 GLY A N 1
ATOM 802 C CA . GLY A 1 106 ? -10.097 22.173 -14.068 1.00 41.59 106 GLY A CA 1
ATOM 803 C C . GLY A 1 106 ? -11.448 22.852 -13.766 1.00 41.59 106 GLY A C 1
ATOM 804 O O . GLY A 1 106 ? -11.656 23.280 -12.629 1.00 41.59 106 GLY A O 1
ATOM 805 N N . PRO A 1 107 ? -12.405 22.966 -14.714 1.00 47.75 107 PRO A N 1
ATOM 806 C CA . PRO A 1 107 ? -13.686 23.617 -14.454 1.00 47.75 107 PRO A CA 1
ATOM 807 C C . PRO A 1 107 ? -14.664 22.660 -13.749 1.00 47.75 107 PRO A C 1
ATOM 809 O O . PRO A 1 107 ? -15.196 21.733 -14.355 1.00 47.75 107 PRO A O 1
ATOM 812 N N . GLY A 1 108 ? -14.940 22.939 -12.472 1.00 44.91 108 GLY A N 1
ATOM 813 C CA . GLY A 1 108 ? -15.987 22.310 -11.651 1.00 44.91 108 GLY A CA 1
ATOM 814 C C . GLY A 1 108 ? -15.438 21.947 -10.267 1.00 44.91 108 GLY A C 1
ATOM 815 O O . GLY A 1 108 ? -14.509 21.170 -10.164 1.00 44.91 108 GLY A O 1
ATOM 816 N N . SER A 1 109 ? -15.910 22.467 -9.138 1.00 44.31 109 SER A N 1
ATOM 817 C CA . SER A 1 109 ? -17.253 22.919 -8.801 1.00 44.31 109 SER A CA 1
ATOM 818 C C . SER A 1 109 ? -17.169 24.053 -7.785 1.00 44.31 109 SER A C 1
ATOM 820 O O . SER A 1 109 ? -16.476 23.950 -6.774 1.00 44.31 109 SER A O 1
ATOM 822 N N . GLY A 1 110 ? -17.945 25.112 -8.006 1.00 42.66 110 GLY A N 1
ATOM 823 C CA . GLY A 1 110 ? -18.330 25.984 -6.909 1.00 42.66 110 GLY A CA 1
ATOM 824 C C . GLY A 1 110 ? -19.119 25.189 -5.868 1.00 42.66 110 GLY A C 1
ATOM 825 O O . GLY A 1 110 ? -19.983 24.388 -6.211 1.00 42.66 110 GLY A O 1
ATOM 826 N N . SER A 1 111 ? -18.829 25.413 -4.595 1.00 39.09 111 SER A N 1
ATOM 827 C CA . SER A 1 111 ? -19.816 25.966 -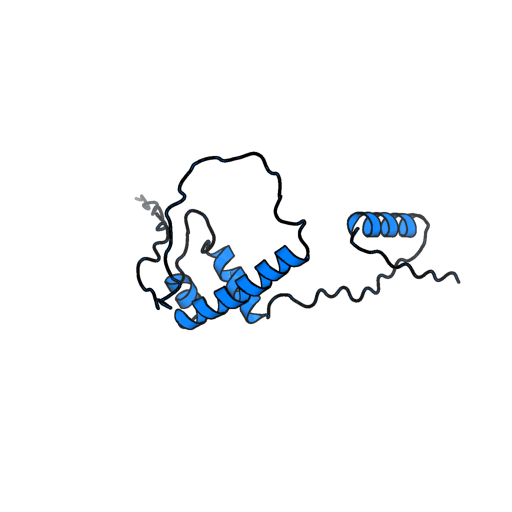3.672 1.00 39.09 111 SER A CA 1
ATOM 828 C C . SER A 1 111 ? -19.106 26.386 -2.393 1.00 39.09 111 SER A C 1
ATOM 830 O O . SER A 1 111 ? -18.278 25.669 -1.837 1.00 39.09 111 SER A O 1
ATOM 832 N N . ALA A 1 112 ? -19.399 27.608 -1.982 1.00 50.38 112 ALA A N 1
ATOM 833 C CA . ALA A 1 112 ? -18.787 28.297 -0.872 1.00 50.38 112 ALA A CA 1
ATOM 834 C C . ALA A 1 112 ? -19.036 27.587 0.462 1.00 50.38 112 ALA A C 1
ATOM 836 O O . ALA A 1 112 ? -20.176 27.517 0.899 1.00 50.38 112 ALA A O 1
ATOM 837 N N . LEU A 1 113 ? -17.965 27.213 1.165 1.00 44.22 113 LEU A N 1
ATOM 838 C CA . LEU A 1 113 ? -17.916 27.237 2.628 1.00 44.22 113 LEU A CA 1
ATOM 839 C C . LEU A 1 113 ? -16.497 27.617 3.070 1.00 44.22 113 LEU A C 1
ATOM 841 O O . LEU A 1 113 ? -15.644 26.774 3.323 1.00 44.22 113 LEU A O 1
ATOM 845 N N . ARG A 1 114 ? -16.244 28.927 3.165 1.00 41.81 114 ARG A N 1
ATOM 846 C CA . ARG A 1 114 ? -15.111 29.467 3.924 1.00 41.81 114 ARG A CA 1
ATOM 847 C C . ARG A 1 114 ? -15.616 29.819 5.321 1.00 41.81 114 ARG A C 1
ATOM 849 O O . ARG A 1 114 ? -16.090 30.929 5.541 1.00 41.81 114 ARG A O 1
ATOM 856 N N . GLY A 1 115 ? -15.537 28.868 6.247 1.00 36.25 115 GLY A N 1
ATOM 857 C CA . GLY A 1 115 ? -15.566 29.154 7.684 1.00 36.25 115 GLY A CA 1
ATOM 858 C C . GLY A 1 115 ? -14.148 29.485 8.175 1.00 36.25 115 GLY A C 1
ATOM 859 O O . GLY A 1 115 ? -13.194 28.893 7.666 1.00 36.25 115 GLY A O 1
ATOM 860 N N . PRO A 1 116 ? -13.954 30.444 9.098 1.00 43.44 116 PRO A N 1
ATOM 861 C CA . PRO A 1 116 ? -12.628 30.793 9.584 1.00 43.44 116 PRO A CA 1
ATOM 862 C C . PRO A 1 116 ? -12.191 29.866 10.726 1.00 43.44 116 PRO A C 1
ATOM 864 O O . PRO A 1 116 ? -12.919 29.708 11.696 1.00 43.44 116 PRO A O 1
ATOM 867 N N . GLY A 1 117 ? -10.964 29.350 10.612 1.00 46.88 117 GLY A N 1
ATOM 868 C CA . GLY A 1 117 ? -10.081 28.996 11.725 1.00 46.88 117 GLY A CA 1
ATOM 869 C C . GLY A 1 117 ? -10.474 27.797 12.589 1.00 46.88 117 GLY A C 1
ATOM 870 O O . GLY A 1 117 ? -11.383 27.877 13.402 1.00 46.88 117 GLY A O 1
ATOM 871 N N . SER A 1 118 ? -9.659 26.745 12.547 1.00 37.66 118 SER A N 1
ATOM 872 C CA . SER A 1 118 ? -9.344 26.024 13.778 1.00 37.66 118 SER A CA 1
ATOM 873 C C . SER A 1 118 ? -7.898 25.564 13.751 1.00 37.66 118 SER A C 1
ATOM 875 O O . SER A 1 118 ? -7.433 24.926 12.809 1.00 37.66 118 SER A O 1
ATOM 877 N N . SER A 1 119 ? -7.208 25.977 14.800 1.00 39.94 119 SER A N 1
ATOM 878 C CA . SER A 1 119 ? -5.893 25.574 15.259 1.00 39.94 119 SER A CA 1
ATOM 879 C C . SER A 1 119 ? -5.710 24.059 15.179 1.00 39.94 119 SER A C 1
ATOM 881 O O . SER A 1 119 ? -6.596 23.301 15.572 1.00 39.94 119 SER A O 1
ATOM 883 N N . ILE A 1 120 ? -4.549 23.631 14.694 1.00 45.88 120 ILE A N 1
ATOM 884 C CA . ILE A 1 120 ? -4.092 22.242 14.763 1.00 4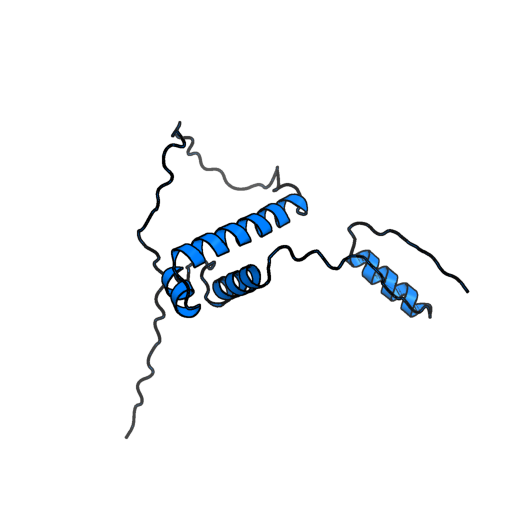5.88 120 ILE A CA 1
ATOM 885 C C . ILE A 1 120 ? -3.620 21.923 16.188 1.00 45.88 120 ILE A C 1
ATOM 887 O O . ILE A 1 120 ? -2.427 21.850 16.450 1.00 45.88 120 ILE A O 1
ATOM 891 N N . ASP A 1 121 ? -4.559 21.760 17.113 1.00 41.25 121 ASP A N 1
ATOM 892 C CA . ASP A 1 121 ? -4.296 21.144 18.413 1.00 41.25 121 ASP A CA 1
ATOM 893 C C . ASP A 1 121 ? -5.140 19.873 18.521 1.00 41.25 121 ASP A C 1
ATOM 895 O O . ASP A 1 121 ? -6.368 19.935 18.512 1.00 41.25 121 ASP A O 1
ATOM 899 N N . GLY A 1 122 ? -4.464 18.723 18.613 1.00 34.19 122 GLY A N 1
ATOM 900 C CA . GLY A 1 122 ? -5.078 17.427 18.905 1.00 34.19 122 GLY A CA 1
ATOM 901 C C . GLY A 1 122 ? -4.709 16.332 17.908 1.00 34.19 122 GLY A C 1
ATOM 902 O O . GLY A 1 122 ? -5.404 16.122 16.919 1.00 34.19 122 GLY A O 1
ATOM 903 N N . LEU A 1 123 ? -3.635 15.592 18.198 1.00 43.72 123 LEU A N 1
ATOM 904 C CA . LEU A 1 123 ? -3.521 14.198 17.768 1.00 43.72 123 LEU A CA 1
ATOM 905 C C . LEU A 1 123 ? -4.599 13.424 18.537 1.00 43.72 123 LEU A C 1
ATOM 907 O O . LEU A 1 123 ? -4.388 13.038 19.684 1.00 43.72 123 LEU A O 1
ATOM 911 N N . ASP A 1 124 ? -5.779 13.324 17.936 1.00 37.50 124 ASP A N 1
ATOM 912 C CA . ASP A 1 124 ? -6.888 12.517 18.427 1.00 37.50 124 ASP A CA 1
ATOM 913 C C . ASP A 1 124 ? -6.681 11.069 17.964 1.00 37.50 124 ASP A C 1
ATOM 915 O O . ASP A 1 124 ? -6.665 10.775 16.767 1.00 37.50 124 ASP A O 1
ATOM 919 N N . ASP A 1 125 ? -6.471 10.180 18.934 1.00 48.66 125 ASP A N 1
ATOM 920 C CA . ASP A 1 125 ? -6.284 8.726 18.812 1.00 48.66 125 ASP A CA 1
ATOM 921 C C . ASP A 1 125 ? -7.659 8.059 18.559 1.00 48.66 125 ASP A C 1
ATOM 923 O O . ASP A 1 125 ? -8.144 7.212 19.312 1.00 48.66 125 ASP A O 1
ATOM 927 N N . GLY A 1 126 ? -8.351 8.575 17.536 1.00 43.28 126 GLY A N 1
ATOM 928 C CA . GLY A 1 126 ? -9.790 8.458 17.337 1.00 43.28 126 GLY A CA 1
ATOM 929 C C . GLY A 1 126 ? -10.253 7.043 17.014 1.00 43.28 126 GLY A C 1
ATOM 930 O O . GLY A 1 126 ? -10.190 6.581 15.873 1.00 43.28 126 GLY A O 1
ATOM 931 N N . GLY A 1 127 ? -10.822 6.380 18.018 1.00 46.44 127 GLY A N 1
ATOM 932 C CA . GLY A 1 127 ? -11.890 5.417 17.800 1.00 46.44 127 GLY A CA 1
ATOM 933 C C . GLY A 1 127 ? -13.227 6.142 17.654 1.00 46.44 127 GLY A C 1
ATOM 934 O O . GLY A 1 127 ? -13.616 6.852 18.569 1.00 46.44 127 GLY A O 1
ATOM 935 N N . ASP A 1 128 ? -13.920 5.961 16.526 1.00 46.25 128 ASP A N 1
ATOM 936 C CA . ASP A 1 128 ? -15.261 5.355 16.474 1.00 46.25 128 ASP A CA 1
ATOM 937 C C . ASP A 1 128 ? -15.732 5.197 15.012 1.00 46.25 128 ASP A C 1
ATOM 939 O O . ASP A 1 128 ? -15.579 6.103 14.196 1.00 46.25 128 ASP A O 1
ATOM 943 N N . GLY A 1 129 ? -16.327 4.043 14.692 1.00 50.41 129 GLY A N 1
ATOM 944 C CA . GLY A 1 129 ? -17.118 3.836 13.471 1.00 50.41 129 GLY A CA 1
ATOM 945 C C . GLY A 1 129 ? -16.371 3.440 12.194 1.00 50.41 129 GLY A C 1
ATOM 946 O O . GLY A 1 129 ? -16.440 4.147 11.193 1.00 50.41 129 GLY A O 1
ATOM 947 N N . ASP A 1 130 ? -15.739 2.267 12.175 1.00 63.91 130 ASP A N 1
ATOM 948 C CA . ASP A 1 130 ? -15.414 1.629 10.899 1.00 63.91 130 ASP A CA 1
ATOM 949 C C . ASP A 1 130 ? -16.585 0.735 10.504 1.00 63.91 130 ASP A C 1
ATOM 951 O O . ASP A 1 130 ? -16.738 -0.368 11.022 1.00 63.91 130 ASP A O 1
ATOM 955 N N . ALA A 1 131 ? -17.491 1.269 9.693 1.00 61.91 131 ALA A N 1
ATOM 956 C CA . ALA A 1 131 ? -18.648 0.536 9.208 1.00 61.91 131 ALA A CA 1
ATOM 957 C C . ALA A 1 131 ? -18.450 0.231 7.721 1.00 61.91 131 ALA A C 1
ATOM 959 O O . ALA A 1 131 ? -18.640 1.103 6.870 1.00 61.91 131 ALA A O 1
ATOM 960 N N . ALA A 1 132 ? -18.087 -1.013 7.415 1.00 68.06 132 ALA A N 1
ATOM 961 C CA . ALA A 1 132 ? -18.243 -1.567 6.077 1.00 68.06 132 ALA A CA 1
ATOM 96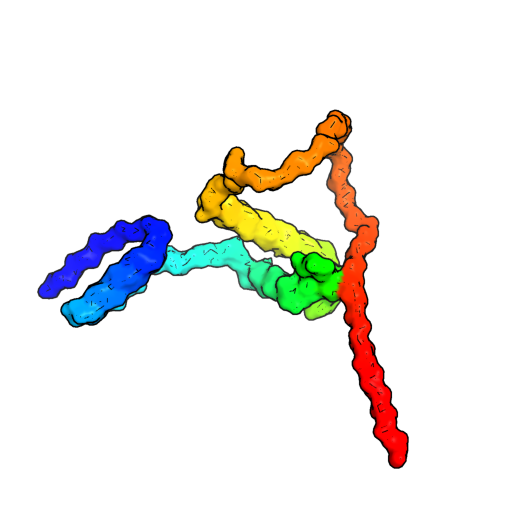2 C C . ALA A 1 132 ? -19.736 -1.690 5.739 1.00 68.06 132 ALA A C 1
ATOM 964 O O . ALA A 1 132 ? -20.579 -1.893 6.622 1.00 68.06 132 ALA A O 1
ATOM 965 N N . ARG A 1 133 ? -20.094 -1.605 4.453 1.00 67.69 133 ARG A N 1
ATOM 966 C CA . ARG A 1 133 ? -21.424 -2.045 4.018 1.00 67.69 133 ARG A CA 1
ATOM 967 C C . ARG A 1 133 ? -21.474 -3.569 4.115 1.00 67.69 133 ARG A C 1
ATOM 969 O O . ARG A 1 133 ? -20.856 -4.263 3.320 1.00 67.69 133 ARG A O 1
ATOM 976 N N . GLY A 1 134 ? -22.200 -4.062 5.121 1.00 52.78 134 GLY A N 1
ATOM 977 C CA . GLY A 1 134 ? -22.354 -5.486 5.401 1.00 52.78 134 GLY A CA 1
ATOM 978 C C . GLY A 1 134 ? -22.764 -6.289 4.166 1.00 52.78 134 GLY A C 1
ATOM 979 O O . GLY A 1 134 ? -23.678 -5.907 3.437 1.00 52.78 134 GLY A O 1
ATOM 980 N N . SER A 1 135 ? -22.089 -7.420 3.953 1.00 49.62 135 SER A N 1
ATOM 981 C CA . SER A 1 135 ? -22.462 -8.383 2.923 1.00 49.62 135 SER A CA 1
ATOM 982 C C . SER A 1 135 ? -23.818 -9.011 3.257 1.00 49.62 135 SER A C 1
ATOM 984 O O . SER A 1 135 ? -23.952 -9.860 4.141 1.00 49.62 135 SER A O 1
ATOM 986 N N . GLU A 1 136 ? -24.857 -8.634 2.518 1.00 45.69 136 GLU A N 1
ATOM 987 C CA . GLU A 1 136 ? -26.062 -9.451 2.416 1.00 45.69 136 GLU A CA 1
ATOM 988 C C . GLU A 1 136 ? -25.715 -10.696 1.589 1.00 45.69 136 GLU A C 1
ATOM 990 O O . GLU A 1 136 ? -25.967 -10.771 0.388 1.00 45.69 136 GLU A O 1
ATOM 995 N N . ARG A 1 137 ? -25.103 -11.707 2.222 1.00 49.22 137 ARG A N 1
ATOM 996 C CA . ARG A 1 137 ? -25.053 -13.050 1.637 1.00 49.22 137 ARG A CA 1
ATOM 997 C C . ARG A 1 137 ? -26.472 -13.600 1.625 1.00 49.22 137 ARG A C 1
ATOM 999 O O . ARG A 1 137 ? -26.952 -14.128 2.626 1.00 49.22 137 ARG A O 1
ATOM 1006 N N . THR A 1 138 ? -27.147 -13.468 0.488 1.00 47.16 138 THR A N 1
ATOM 1007 C CA . THR A 1 138 ? -28.433 -14.110 0.229 1.00 47.16 138 THR A CA 1
ATOM 1008 C C . THR A 1 138 ? -28.226 -15.622 0.295 1.00 47.16 138 THR A C 1
ATOM 1010 O O . THR A 1 138 ? -27.733 -16.248 -0.642 1.00 47.16 138 THR A O 1
ATOM 1013 N N . GLY A 1 139 ? -28.549 -16.215 1.444 1.00 38.16 139 GLY A N 1
ATOM 1014 C CA . GLY A 1 139 ? -28.685 -17.655 1.572 1.00 38.16 139 GLY A CA 1
ATOM 1015 C C . GLY A 1 139 ? -29.808 -18.107 0.650 1.00 38.16 139 GLY A C 1
ATOM 1016 O O . GLY A 1 139 ? -30.967 -17.766 0.872 1.00 38.16 139 GLY A O 1
ATOM 1017 N N . VAL A 1 140 ? -29.467 -18.846 -0.401 1.00 46.78 140 VAL A N 1
ATOM 1018 C CA . VAL A 1 140 ? -30.452 -19.584 -1.192 1.00 46.78 140 VAL A CA 1
ATOM 1019 C C . VAL A 1 140 ? -30.986 -20.699 -0.289 1.00 46.78 140 VAL A C 1
ATOM 1021 O O . VAL A 1 140 ? -30.188 -21.533 0.149 1.00 46.78 140 VAL A O 1
ATOM 1024 N N . PRO A 1 141 ? -32.288 -20.746 0.041 1.00 42.53 141 PRO A N 1
ATOM 1025 C CA . PRO A 1 141 ? -32.816 -21.883 0.766 1.00 42.53 141 PRO A CA 1
ATOM 1026 C C . PRO A 1 141 ? -32.823 -23.092 -0.172 1.00 42.53 141 PRO A C 1
ATOM 1028 O O . PRO A 1 141 ? -33.457 -23.082 -1.229 1.00 42.53 141 PRO A O 1
ATOM 1031 N N . VAL A 1 142 ? -32.104 -24.137 0.239 1.00 53.16 142 VAL A N 1
ATOM 1032 C CA . VAL A 1 142 ? -32.312 -25.504 -0.241 1.00 53.16 142 VAL A CA 1
ATOM 1033 C C . VAL A 1 142 ? -33.790 -25.818 -0.049 1.00 53.16 142 VAL A C 1
ATOM 1035 O O . VAL A 1 142 ? -34.289 -25.822 1.076 1.00 53.16 142 VAL A O 1
ATOM 1038 N N . THR A 1 143 ? -34.493 -26.036 -1.152 1.00 49.97 143 THR A N 1
ATOM 1039 C CA . THR A 1 143 ? -35.825 -26.630 -1.137 1.00 49.97 143 THR A CA 1
ATOM 1040 C C . THR A 1 143 ? -35.694 -28.021 -1.732 1.00 49.97 143 THR A C 1
ATOM 1042 O O . THR A 1 143 ? -35.371 -28.164 -2.904 1.00 49.97 143 THR A O 1
ATOM 1045 N N . ASP A 1 144 ? -35.888 -29.021 -0.881 1.00 38.50 144 ASP A N 1
ATOM 1046 C CA . ASP A 1 144 ? -36.291 -30.379 -1.250 1.00 38.50 144 ASP A CA 1
ATOM 1047 C C . ASP A 1 144 ? -37.255 -30.847 -0.143 1.00 38.50 144 ASP A C 1
ATOM 1049 O O . ASP A 1 144 ? -37.097 -30.423 1.014 1.00 38.50 144 ASP A O 1
ATOM 1053 N N . PRO A 1 145 ? -38.307 -31.609 -0.479 1.00 53.03 145 PRO A N 1
ATOM 1054 C CA . PRO A 1 145 ? -38.123 -32.986 -0.948 1.00 53.03 145 PRO A CA 1
ATOM 1055 C C . PRO A 1 145 ? -38.925 -33.385 -2.200 1.00 53.03 145 PRO A C 1
ATOM 1057 O O . PRO A 1 145 ? -39.845 -32.635 -2.606 1.00 53.03 145 PRO A O 1
#

Radius of gyration: 24.34 Å; Cα contacts (8 Å, |Δi|>4): 74; chains: 1; bounding box: 68×64×58 Å

pLDDT: mean 73.65, std 21.16, range [34.19, 97.5]

Secondary structure (DSSP, 8-state):
---------S-HHHHHHHHHHHHHTT-------S-----SS-HHHHHHHHHHHHTTTTSSS-SS-HHHHHHHTTS-HHHHHHHHHHHHHHHHHHHHHHSPPS-TT----------------------------------------

Mean predicted aligned error: 16.31 Å

Solvent-accessible surface area (backbone atoms only — not comparable to full-atom values): 9685 Å² total; per-residue (Å²): 139,90,86,85,88,81,90,82,78,90,50,63,66,58,52,51,51,47,52,53,52,41,42,75,70,72,42,87,82,82,86,88,66,90,73,66,70,75,67,80,49,55,70,70,38,46,54,50,51,50,47,36,56,76,50,23,46,78,40,90,74,27,53,30,26,66,63,56,54,11,59,80,67,77,45,55,50,67,57,46,51,54,44,48,51,54,38,51,53,41,51,52,54,54,45,61,76,72,42,76,76,76,71,92,82,66,95,79,77,92,76,93,81,87,76,84,86,78,80,97,76,75,94,70,89,74,82,81,84,78,72,36,57,76,82,82,75,80,77,77,77,87,82,82,134